Protein AF-A0A2W0BJ45-F1 (afdb_monomer_lite)

Radius of gyration: 16.98 Å; chains: 1; bounding box: 40×29×44 Å

pLDDT: mean 71.29, std 16.86, range [38.91, 96.19]

Foldseek 3Di:
DFWKWFQWLLRDIDIDDDPDPVRRVVVVVVVVDPTDTPDMDTADDFDWDWDQDPVRDTQIDRPDPSNCVRCCVVQVLLVVLVVVLQVVPDDDPPDDNVDRDDDDPPDPVVCPVSVVSNSVSSVVSSVVSSVVSVD

Secondary structure (DSSP, 8-state):
-EEEEEEETTS-EEEEEESSHHHHHHHHHHTT-SSPEEEEEEES----EEEE-TTS-EEEE---HHHHHHHTTT-HHHHHHHHHHHHHT---TTS-TTS-----TT-HHHHHHHHHHHHHHHHHHHHHHHHHH--

Structure (mmCIF, N/CA/C/O backbone):
data_AF-A0A2W0BJ45-F1
#
_entry.id   AF-A0A2W0BJ45-F1
#
loop_
_atom_site.group_PDB
_atom_site.id
_atom_site.type_symbol
_atom_site.label_atom_id
_atom_site.label_alt_id
_atom_site.label_comp_id
_atom_site.label_asym_id
_atom_site.label_entity_id
_atom_site.label_seq_id
_atom_site.pdbx_PDB_ins_code
_atom_site.Cartn_x
_atom_site.Cartn_y
_atom_site.Cartn_z
_atom_site.occupancy
_atom_site.B_iso_or_equiv
_atom_site.auth_seq_id
_atom_site.auth_comp_id
_atom_site.auth_asym_id
_atom_site.auth_atom_id
_atom_site.pdbx_PDB_model_num
ATOM 1 N N . MET A 1 1 ? -10.811 14.118 6.613 1.00 88.38 1 MET A N 1
ATOM 2 C CA . MET A 1 1 ? -10.508 12.694 6.367 1.00 88.38 1 MET A CA 1
ATOM 3 C C . MET A 1 1 ? -9.135 12.585 5.729 1.00 88.38 1 MET A C 1
ATOM 5 O O . MET A 1 1 ? -8.714 13.543 5.085 1.00 88.38 1 MET A O 1
ATOM 9 N N . ARG A 1 2 ? -8.417 11.492 5.979 1.00 94.12 2 ARG A N 1
ATOM 10 C CA . ARG A 1 2 ? -7.024 11.246 5.583 1.00 94.12 2 ARG A CA 1
ATOM 11 C C . ARG A 1 2 ? -6.819 9.750 5.343 1.00 94.12 2 ARG A C 1
ATOM 13 O O . ARG A 1 2 ? -7.633 8.943 5.784 1.00 94.12 2 ARG A O 1
ATOM 20 N N . LEU A 1 3 ? -5.739 9.407 4.654 1.00 95.00 3 LEU A N 1
ATOM 21 C CA . LEU A 1 3 ? -5.298 8.027 4.494 1.00 95.00 3 LEU A CA 1
ATOM 22 C C . LEU A 1 3 ? -4.342 7.660 5.630 1.00 95.00 3 LEU A C 1
ATOM 24 O O . LEU A 1 3 ? -3.484 8.463 6.000 1.00 95.00 3 LEU A O 1
ATOM 28 N N . PHE A 1 4 ? -4.487 6.450 6.150 1.00 95.06 4 PHE A N 1
ATOM 29 C CA . PHE A 1 4 ? -3.640 5.858 7.175 1.00 95.06 4 PHE A CA 1
ATOM 30 C C . PHE A 1 4 ? -3.033 4.576 6.630 1.00 95.06 4 PHE A C 1
ATOM 32 O O . PHE A 1 4 ? -3.760 3.720 6.132 1.00 95.06 4 PHE A O 1
ATOM 39 N N . LEU A 1 5 ? -1.715 4.456 6.730 1.00 93.31 5 LEU A N 1
ATOM 40 C CA . LEU A 1 5 ? -0.991 3.231 6.444 1.00 93.31 5 LEU A CA 1
ATOM 41 C C . LEU A 1 5 ? -0.783 2.472 7.753 1.00 93.31 5 LEU A C 1
ATOM 43 O O . LEU A 1 5 ? -0.154 2.987 8.679 1.00 93.31 5 LEU A O 1
ATOM 47 N N . PHE A 1 6 ? -1.291 1.249 7.801 1.00 93.06 6 PHE A N 1
ATOM 48 C CA . PHE A 1 6 ? -1.004 0.272 8.836 1.00 93.06 6 PHE A CA 1
ATOM 49 C C . PHE A 1 6 ? 0.042 -0.700 8.316 1.00 93.06 6 PHE A C 1
ATOM 51 O O . PHE A 1 6 ? -0.174 -1.382 7.312 1.00 93.06 6 PHE A O 1
ATOM 58 N N . ARG A 1 7 ? 1.166 -0.782 9.021 1.00 90.19 7 ARG A N 1
ATOM 59 C CA . ARG A 1 7 ? 2.119 -1.876 8.866 1.00 90.19 7 ARG A CA 1
ATOM 60 C C . ARG A 1 7 ? 1.713 -2.966 9.839 1.00 90.19 7 ARG A C 1
ATOM 62 O O . ARG A 1 7 ? 1.716 -2.737 11.046 1.00 90.19 7 ARG A O 1
ATOM 69 N N . MET A 1 8 ? 1.351 -4.128 9.328 1.00 89.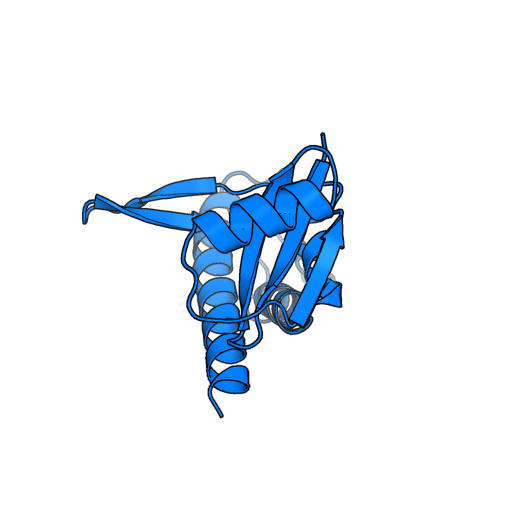50 8 MET A N 1
ATOM 70 C CA . MET A 1 8 ? 0.937 -5.282 10.118 1.00 89.50 8 MET A CA 1
ATOM 71 C C . MET A 1 8 ? 2.170 -6.091 10.544 1.00 89.50 8 MET A C 1
ATOM 73 O O . MET A 1 8 ? 3.226 -6.011 9.914 1.00 89.50 8 MET A O 1
ATOM 77 N N . LYS A 1 9 ? 2.076 -6.853 11.640 1.00 85.88 9 LYS A N 1
ATOM 78 C CA . LYS A 1 9 ? 3.218 -7.651 12.137 1.00 85.88 9 LYS A CA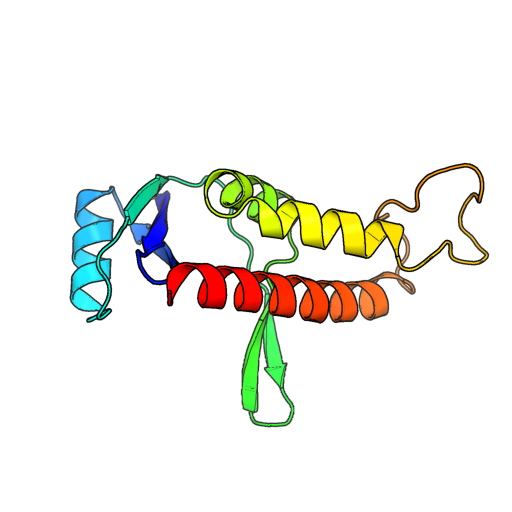 1
ATOM 79 C C . LYS A 1 9 ? 3.604 -8.820 11.232 1.00 85.88 9 LYS A C 1
ATOM 81 O O . LYS A 1 9 ? 4.725 -9.294 11.321 1.00 85.88 9 LYS A O 1
ATOM 86 N N . ASP A 1 10 ? 2.689 -9.251 10.378 1.00 81.38 10 ASP A N 1
ATOM 87 C CA . ASP A 1 10 ? 2.865 -10.320 9.390 1.00 81.38 10 ASP A CA 1
ATOM 88 C C . ASP A 1 10 ? 3.422 -9.792 8.053 1.00 81.38 10 ASP A C 1
ATOM 90 O O . ASP A 1 10 ? 3.434 -10.501 7.050 1.00 81.38 10 ASP A O 1
ATOM 94 N N . GLY A 1 11 ? 3.849 -8.525 8.007 1.00 75.94 11 GLY A N 1
ATOM 95 C CA . GLY A 1 11 ? 4.382 -7.900 6.800 1.00 75.94 11 GLY A CA 1
ATOM 96 C C . GLY A 1 11 ? 3.329 -7.375 5.833 1.00 75.94 11 GLY A C 1
ATOM 97 O O . GLY A 1 11 ? 3.681 -6.788 4.809 1.00 75.94 11 GLY A O 1
ATOM 98 N N . HIS A 1 12 ? 2.040 -7.550 6.130 1.00 80.94 12 HIS A N 1
ATOM 99 C CA . HIS A 1 12 ? 0.989 -6.952 5.323 1.00 80.94 12 HIS A CA 1
ATOM 100 C C . HIS A 1 12 ? 0.883 -5.445 5.567 1.00 80.94 12 HIS A C 1
ATOM 102 O O . HIS A 1 12 ? 1.174 -4.919 6.640 1.00 80.94 12 HIS A O 1
ATOM 108 N N . CYS A 1 13 ? 0.405 -4.739 4.549 1.00 84.75 13 CYS A N 1
ATOM 109 C CA . CYS A 1 13 ? 0.038 -3.336 4.640 1.00 84.75 13 CYS A CA 1
ATOM 110 C C . CYS A 1 13 ? -1.476 -3.214 4.478 1.00 84.75 13 CYS A C 1
ATOM 112 O O . CYS A 1 13 ? -2.048 -3.815 3.566 1.00 84.75 13 CYS A O 1
ATOM 114 N N . VAL A 1 14 ? -2.099 -2.358 5.285 1.00 88.81 14 VAL A N 1
ATOM 115 C CA . VAL A 1 14 ? -3.486 -1.932 5.075 1.00 88.81 14 VAL A CA 1
ATOM 116 C C . VAL A 1 14 ? -3.525 -0.413 4.962 1.00 88.81 14 VAL A C 1
ATOM 118 O O . VAL A 1 14 ? -3.002 0.291 5.821 1.00 88.81 14 VAL A O 1
ATOM 121 N N . VAL A 1 15 ? -4.149 0.101 3.903 1.00 91.06 15 VAL A N 1
ATOM 122 C CA . VAL A 1 15 ? -4.390 1.540 3.736 1.00 91.06 15 VAL A CA 1
ATOM 123 C C . VAL A 1 15 ? -5.861 1.823 4.008 1.00 91.06 15 VAL A C 1
ATOM 125 O O . VAL A 1 15 ? -6.727 1.275 3.331 1.00 91.06 15 VAL A O 1
ATOM 128 N N . ILE A 1 16 ? -6.151 2.687 4.980 1.00 94.19 16 ILE A N 1
ATOM 129 C CA . ILE A 1 16 ? -7.517 3.013 5.411 1.00 94.19 16 ILE A CA 1
ATOM 130 C C . ILE A 1 16 ? -7.778 4.507 5.254 1.00 94.19 16 ILE A C 1
ATOM 132 O O . ILE A 1 16 ? -6.998 5.341 5.711 1.00 94.19 16 ILE A O 1
ATOM 136 N N . TYR A 1 17 ? -8.909 4.860 4.645 1.00 94.50 17 TYR A N 1
ATOM 137 C CA . TYR A 1 17 ? -9.397 6.235 4.603 1.00 94.50 17 TYR A CA 1
ATOM 138 C C . TYR A 1 17 ? -10.330 6.505 5.785 1.00 94.50 17 TYR A C 1
ATOM 140 O O . TYR A 1 17 ? -11.409 5.927 5.874 1.00 94.50 17 TYR A O 1
ATOM 148 N N . ALA A 1 18 ? -9.928 7.392 6.695 1.00 95.88 18 ALA A N 1
ATOM 149 C CA . ALA A 1 18 ? -10.660 7.652 7.933 1.00 95.88 18 ALA A CA 1
ATOM 150 C C . ALA A 1 18 ? -10.586 9.125 8.362 1.00 95.88 18 ALA A C 1
ATOM 152 O O . ALA A 1 18 ? -9.859 9.944 7.792 1.00 95.88 18 ALA A O 1
ATOM 153 N N . LYS A 1 19 ? -11.374 9.503 9.372 1.00 96.19 19 LYS A N 1
ATOM 154 C CA . LYS A 1 19 ? -11.340 10.859 9.941 1.00 96.19 19 LYS A CA 1
ATOM 155 C C . LYS A 1 19 ? -10.031 11.121 10.693 1.00 96.19 19 LYS A C 1
ATOM 157 O O . LYS A 1 19 ? -9.410 12.162 10.475 1.00 96.19 19 LYS A O 1
ATOM 162 N N . ASP A 1 20 ? -9.647 10.166 11.527 1.00 96.00 20 ASP A N 1
ATOM 163 C CA . ASP A 1 20 ? -8.509 10.166 12.441 1.00 96.00 20 ASP A CA 1
ATOM 164 C C . ASP A 1 20 ? -8.009 8.723 12.649 1.00 96.00 20 ASP A C 1
ATOM 166 O O . ASP A 1 20 ? -8.607 7.771 12.140 1.00 96.00 20 ASP A O 1
ATOM 170 N N . GLU A 1 21 ? -6.896 8.577 13.367 1.00 94.81 21 GLU A N 1
ATOM 171 C CA . GLU A 1 21 ? -6.258 7.282 13.626 1.00 94.81 21 GLU A CA 1
ATOM 172 C C . GLU A 1 21 ? -7.175 6.337 14.409 1.00 94.81 21 GLU A C 1
ATOM 174 O O . GLU A 1 21 ? -7.301 5.173 14.044 1.00 94.81 21 GLU A O 1
ATOM 179 N N . THR A 1 22 ? -7.891 6.844 15.417 1.00 95.31 22 THR A N 1
ATOM 180 C CA . THR A 1 22 ? -8.849 6.057 16.205 1.00 95.31 22 THR A CA 1
ATOM 181 C C . THR A 1 22 ? -9.927 5.445 15.317 1.00 95.31 22 THR A C 1
ATOM 183 O O . THR A 1 22 ? -10.196 4.249 15.400 1.00 95.31 22 THR A O 1
ATOM 186 N N . SER A 1 23 ? -10.507 6.240 14.415 1.00 95.94 23 SER A N 1
ATOM 187 C CA . SER A 1 23 ? -11.496 5.758 13.448 1.00 95.94 23 SER A CA 1
ATOM 188 C C . SER A 1 23 ? -10.893 4.729 12.487 1.00 95.94 23 SER A C 1
ATOM 190 O O . SER A 1 23 ? -11.550 3.757 12.133 1.00 95.94 23 SER A O 1
ATOM 192 N N . ALA A 1 24 ? -9.638 4.920 12.071 1.00 95.06 24 ALA A N 1
ATOM 193 C CA . ALA A 1 24 ? -8.940 3.983 11.197 1.00 95.06 24 ALA A CA 1
ATOM 194 C C . ALA A 1 24 ? -8.688 2.631 11.887 1.00 95.06 24 ALA A C 1
ATOM 196 O O . ALA A 1 24 ? -8.854 1.587 11.264 1.00 95.06 24 ALA A O 1
ATOM 197 N N . VAL A 1 25 ? -8.345 2.645 13.179 1.00 93.25 25 VAL A N 1
ATOM 198 C CA . VAL A 1 25 ? -8.178 1.438 14.005 1.00 93.25 25 VAL A CA 1
ATOM 199 C C . VAL A 1 25 ? -9.501 0.692 14.168 1.00 93.25 25 VAL A C 1
ATOM 201 O O . VAL A 1 25 ? -9.515 -0.532 14.082 1.00 93.25 25 VAL A O 1
ATOM 204 N N . VAL A 1 26 ? -10.617 1.403 14.366 1.00 94.25 26 VAL A N 1
ATOM 205 C CA . VAL A 1 26 ? -11.950 0.776 14.419 1.00 94.25 26 VAL A CA 1
ATOM 206 C C . VAL A 1 26 ? -12.245 0.036 13.113 1.00 94.25 26 VAL A C 1
ATOM 208 O O . VAL A 1 26 ? -12.546 -1.152 13.160 1.00 94.25 26 VAL A O 1
ATOM 211 N N . ILE A 1 27 ? -12.046 0.691 11.963 1.00 94.31 27 ILE A N 1
ATOM 212 C CA . ILE A 1 27 ? -12.237 0.068 10.641 1.00 94.31 27 ILE A CA 1
ATOM 213 C C . ILE A 1 27 ? -11.315 -1.149 10.467 1.00 94.31 27 ILE A C 1
ATOM 215 O O . ILE A 1 27 ? -11.756 -2.189 9.987 1.00 94.31 27 ILE A O 1
ATOM 219 N N . LEU A 1 28 ? -10.044 -1.053 10.879 1.00 92.69 28 LEU A N 1
ATOM 220 C CA . LEU A 1 28 ? -9.104 -2.175 10.805 1.00 92.69 28 LEU A CA 1
ATOM 221 C C . LEU A 1 28 ? -9.605 -3.384 11.610 1.00 92.69 28 LEU A C 1
ATOM 223 O O . LEU A 1 28 ? -9.556 -4.509 11.123 1.00 92.69 28 LEU A O 1
ATOM 227 N N . ASN A 1 29 ? -10.108 -3.158 12.824 1.00 89.88 29 ASN A N 1
ATOM 228 C CA . ASN A 1 29 ? -10.636 -4.226 13.672 1.00 89.88 29 ASN A CA 1
ATOM 229 C C . ASN A 1 29 ? -11.911 -4.850 13.080 1.00 89.88 29 ASN A C 1
ATOM 231 O O . ASN A 1 29 ? -12.089 -6.064 13.154 1.00 89.88 29 ASN A O 1
ATOM 235 N N . GLU A 1 30 ? -12.773 -4.044 12.456 1.00 92.00 30 GLU A N 1
ATOM 236 C CA . GLU A 1 30 ? -13.981 -4.512 11.762 1.00 92.00 30 GLU A CA 1
ATOM 237 C C . GLU A 1 30 ? -13.664 -5.393 10.543 1.00 92.00 30 GLU A C 1
ATOM 239 O O . GLU A 1 30 ? -14.442 -6.288 10.220 1.00 92.00 30 GLU A O 1
ATOM 244 N N . MET A 1 31 ? -12.508 -5.200 9.892 1.00 86.62 31 MET A N 1
ATOM 245 C CA . MET A 1 31 ? -12.058 -6.056 8.784 1.00 86.62 31 MET A CA 1
ATOM 246 C C . MET A 1 31 ? -11.710 -7.488 9.218 1.00 86.62 31 MET A C 1
ATOM 248 O O . MET A 1 31 ? -11.542 -8.351 8.357 1.00 86.62 31 MET A O 1
ATOM 252 N N . GLY A 1 32 ? -11.570 -7.758 10.522 1.00 80.44 32 GLY A N 1
ATOM 253 C CA . GLY A 1 32 ? -11.249 -9.094 11.028 1.00 80.44 32 GLY A CA 1
ATOM 254 C C . GLY A 1 32 ? -9.867 -9.602 10.604 1.00 80.44 32 GLY A C 1
ATOM 255 O O . GLY A 1 32 ? -9.663 -10.812 10.496 1.00 80.44 32 GLY A O 1
ATOM 256 N N . VAL A 1 33 ? -8.917 -8.697 10.337 1.00 80.56 33 VAL A N 1
ATOM 257 C CA . VAL A 1 33 ? -7.525 -9.078 10.062 1.00 80.56 33 VAL A CA 1
ATOM 258 C C . VAL A 1 33 ? -6.945 -9.843 11.252 1.00 80.56 33 VAL A C 1
ATOM 260 O O . VAL A 1 33 ? -7.081 -9.433 12.402 1.00 80.56 33 VAL A O 1
ATOM 263 N N . GLN A 1 34 ? -6.298 -10.975 10.975 1.00 76.62 34 GLN A N 1
ATOM 264 C CA . GLN A 1 34 ? -5.780 -11.867 12.021 1.00 76.62 34 GLN A CA 1
ATOM 265 C C . GLN A 1 34 ? -4.524 -11.317 12.711 1.00 76.62 34 GLN A C 1
ATOM 267 O O . GLN A 1 34 ? -4.219 -11.690 13.843 1.00 76.62 34 GLN A O 1
ATOM 272 N N . SER A 1 35 ? -3.794 -10.430 12.035 1.00 81.25 35 SER A N 1
ATOM 273 C CA . SER A 1 35 ? -2.563 -9.830 12.538 1.00 81.25 35 SER A CA 1
ATOM 274 C C . SER A 1 35 ? -2.824 -8.484 13.206 1.00 81.25 35 SER A C 1
ATOM 276 O O . SER A 1 35 ? -3.686 -7.715 12.786 1.00 81.25 35 SER A O 1
ATOM 278 N N . SER A 1 36 ? -2.054 -8.174 14.251 1.00 87.00 36 SER A N 1
ATOM 279 C CA . SER A 1 36 ? -2.092 -6.861 14.903 1.00 87.00 36 SER A CA 1
ATOM 280 C C . SER A 1 36 ? -1.232 -5.842 14.143 1.00 87.00 36 SER A C 1
ATOM 282 O O . SER A 1 36 ? -0.167 -6.221 13.639 1.00 87.00 36 SER A O 1
ATOM 284 N N . PRO A 1 37 ? -1.592 -4.548 14.142 1.00 89.81 37 PRO A N 1
ATOM 285 C CA . PRO A 1 37 ? -0.730 -3.514 13.590 1.00 89.81 37 PRO A CA 1
ATOM 286 C C . PRO A 1 37 ? 0.572 -3.387 14.400 1.00 89.81 37 PRO A C 1
ATOM 288 O O . PRO A 1 37 ? 0.572 -3.384 15.631 1.00 89.81 37 PRO A O 1
ATOM 291 N N . ALA A 1 38 ? 1.697 -3.295 13.697 1.00 88.75 38 ALA A N 1
ATOM 292 C CA . ALA A 1 38 ? 3.017 -2.979 14.235 1.00 88.75 38 ALA A CA 1
ATOM 293 C C . ALA A 1 38 ? 3.259 -1.462 14.301 1.00 88.75 38 ALA A C 1
ATOM 295 O O . ALA A 1 38 ? 3.932 -0.984 15.211 1.00 88.75 38 ALA A O 1
ATOM 296 N N . SER A 1 39 ? 2.733 -0.710 13.334 1.00 90.50 39 SER A N 1
ATOM 297 C CA . SER A 1 39 ? 2.736 0.757 13.316 1.00 90.50 39 SER A CA 1
ATOM 298 C C . SER A 1 39 ? 1.559 1.287 12.497 1.00 90.50 39 SER A C 1
ATOM 300 O O . SER A 1 39 ? 1.053 0.610 11.600 1.00 90.50 39 SER A O 1
ATOM 302 N N . VAL A 1 40 ? 1.136 2.512 12.807 1.00 93.00 40 VAL A N 1
ATOM 303 C CA . VAL A 1 40 ? 0.153 3.275 12.035 1.00 93.00 40 VAL A CA 1
ATOM 304 C C . VAL A 1 40 ? 0.671 4.692 11.835 1.00 93.00 40 VAL A C 1
ATOM 306 O O . VAL A 1 40 ? 1.263 5.278 12.741 1.00 93.00 40 VAL A O 1
ATOM 309 N N . ARG A 1 41 ? 0.472 5.248 10.640 1.00 94.38 41 ARG A N 1
ATOM 310 C CA . ARG A 1 41 ? 0.763 6.659 10.370 1.00 94.38 41 ARG A CA 1
ATOM 311 C C . ARG A 1 41 ? -0.086 7.213 9.230 1.00 94.38 41 ARG A C 1
ATOM 313 O O . ARG A 1 41 ? -0.505 6.456 8.352 1.00 94.38 41 ARG A O 1
ATOM 320 N N . PRO A 1 42 ? -0.327 8.531 9.193 1.00 94.62 42 PRO A N 1
ATOM 321 C CA . PRO A 1 42 ? -0.978 9.151 8.052 1.00 94.62 42 PRO A CA 1
ATOM 322 C C . PRO A 1 42 ? -0.052 9.180 6.827 1.00 94.62 42 PRO A C 1
ATOM 324 O O . PRO A 1 42 ? 1.155 9.391 6.959 1.00 94.62 42 PRO A O 1
ATOM 327 N N . ILE A 1 43 ? -0.643 9.053 5.640 1.00 92.81 43 ILE A N 1
ATOM 328 C CA . ILE A 1 43 ? 0.016 9.270 4.344 1.00 92.81 43 ILE A CA 1
ATOM 329 C C . ILE A 1 43 ? -0.725 10.357 3.563 1.00 92.81 43 ILE A C 1
ATOM 331 O O . ILE A 1 43 ? -1.934 10.556 3.734 1.00 92.81 43 ILE A O 1
ATOM 335 N N . LYS A 1 44 ? -0.009 11.097 2.718 1.00 90.88 44 LYS A N 1
ATOM 336 C CA . LYS A 1 44 ? -0.576 12.197 1.923 1.00 90.88 44 LYS A CA 1
ATOM 337 C C . LYS A 1 44 ? -1.016 11.736 0.543 1.00 90.88 44 LYS A C 1
ATOM 339 O O . LYS A 1 44 ? -1.940 12.322 -0.018 1.00 90.88 44 LYS A O 1
ATOM 344 N N . ARG A 1 45 ? -0.360 10.713 -0.006 1.00 84.94 45 ARG A N 1
ATOM 345 C CA . ARG A 1 45 ? -0.592 10.235 -1.367 1.00 84.94 45 ARG A CA 1
ATOM 346 C C . ARG A 1 45 ? -0.676 8.716 -1.410 1.00 84.94 45 ARG A C 1
ATOM 348 O O . ARG A 1 45 ? 0.129 8.014 -0.816 1.00 84.94 45 ARG A O 1
ATOM 355 N N . PHE A 1 46 ? -1.663 8.224 -2.143 1.00 86.19 46 PHE A N 1
ATOM 356 C CA . PHE A 1 46 ? -1.797 6.814 -2.463 1.00 86.19 46 PHE A CA 1
ATOM 357 C C . PHE A 1 46 ? -2.455 6.690 -3.829 1.00 86.19 46 PHE A C 1
ATOM 359 O O . PHE A 1 46 ? -3.521 7.259 -4.066 1.00 86.19 46 PHE A O 1
ATOM 366 N N . VAL A 1 47 ? -1.809 5.960 -4.726 1.00 79.94 47 VAL A N 1
ATOM 367 C CA . VAL A 1 47 ? -2.300 5.658 -6.062 1.00 79.94 47 VAL A CA 1
ATOM 368 C C . VAL A 1 47 ? -2.122 4.164 -6.275 1.00 79.94 47 VAL A C 1
ATOM 370 O O . VAL A 1 47 ? -1.003 3.655 -6.332 1.00 79.94 47 VAL A O 1
ATOM 373 N N . ALA A 1 48 ? -3.247 3.476 -6.417 1.00 74.19 48 ALA A N 1
ATOM 374 C CA . ALA A 1 48 ? -3.294 2.085 -6.822 1.00 74.19 48 ALA A CA 1
ATOM 375 C C . ALA A 1 48 ? -3.987 1.993 -8.178 1.00 74.19 48 ALA A C 1
ATOM 377 O O . ALA A 1 48 ? -5.039 2.599 -8.398 1.00 74.19 48 ALA A O 1
ATOM 378 N N . LYS A 1 49 ? -3.389 1.231 -9.090 1.00 68.31 49 LYS A N 1
ATOM 379 C CA . LYS A 1 49 ? -4.023 0.835 -10.340 1.00 68.31 49 LYS A CA 1
ATOM 380 C C . LYS A 1 49 ? -4.524 -0.591 -10.181 1.00 68.31 49 LYS A C 1
ATOM 382 O O . LYS A 1 49 ? -3.756 -1.474 -9.813 1.00 68.31 49 LYS A O 1
ATOM 387 N N . PHE A 1 50 ? -5.794 -0.799 -10.496 1.00 68.38 50 PHE A N 1
ATOM 388 C CA . PHE A 1 50 ? -6.400 -2.121 -10.531 1.00 68.38 50 PHE A CA 1
ATOM 389 C C . PHE A 1 50 ? -6.583 -2.541 -11.986 1.00 68.38 50 PHE A C 1
ATOM 391 O O . PHE A 1 50 ? -7.062 -1.755 -12.808 1.00 68.38 50 PHE A O 1
ATOM 398 N N . ALA A 1 51 ? -6.179 -3.763 -12.307 1.00 66.62 51 ALA A N 1
ATOM 399 C CA . ALA A 1 51 ? -6.409 -4.390 -13.597 1.00 66.62 51 ALA A CA 1
ATOM 400 C C . ALA A 1 51 ? -6.998 -5.782 -13.370 1.00 66.62 51 ALA A C 1
ATOM 402 O O . ALA A 1 51 ? -6.529 -6.519 -12.507 1.00 66.62 51 ALA A O 1
ATOM 403 N N . LEU A 1 52 ? -8.025 -6.129 -14.140 1.00 61.03 52 LEU A N 1
ATOM 404 C CA . LEU A 1 52 ? -8.537 -7.494 -14.167 1.00 61.03 52 LEU A CA 1
ATOM 405 C C . LEU A 1 52 ? -7.598 -8.346 -15.020 1.00 61.03 52 LEU A C 1
ATOM 407 O O . LEU A 1 52 ? -7.234 -7.938 -16.125 1.00 61.03 52 LEU A O 1
ATOM 411 N N . THR A 1 53 ? -7.191 -9.496 -14.499 1.00 68.81 53 THR A N 1
ATOM 412 C CA . THR A 1 53 ? -6.490 -10.517 -15.276 1.00 68.81 53 THR A CA 1
ATOM 413 C C . THR A 1 53 ? -7.489 -11.295 -16.130 1.00 68.81 53 THR A C 1
ATOM 415 O O . THR A 1 53 ? -8.693 -11.285 -15.866 1.00 68.81 53 THR A O 1
ATOM 418 N N . ASP A 1 54 ? -6.992 -12.028 -17.127 1.00 65.44 54 ASP A N 1
ATOM 419 C CA . ASP A 1 54 ? -7.824 -12.914 -17.954 1.00 65.44 54 ASP A CA 1
ATOM 420 C C . ASP A 1 54 ? -8.467 -14.056 -17.140 1.00 65.44 54 ASP A C 1
ATOM 422 O O . ASP A 1 54 ? -9.466 -14.636 -17.559 1.00 65.44 54 ASP A O 1
ATOM 426 N N . ALA A 1 55 ? -7.925 -14.351 -15.951 1.00 72.81 55 ALA A N 1
ATOM 427 C CA . ALA A 1 55 ? -8.496 -15.291 -14.986 1.00 72.81 55 ALA A CA 1
ATOM 428 C C . ALA A 1 55 ? -9.605 -14.670 -14.110 1.00 72.81 55 ALA A C 1
ATOM 430 O O . ALA A 1 55 ? -10.243 -15.378 -13.336 1.00 72.81 55 ALA A O 1
ATOM 431 N N . GLY A 1 56 ? -9.854 -13.361 -14.233 1.00 67.00 56 GLY A N 1
ATOM 432 C CA . GLY A 1 56 ? -10.819 -12.620 -13.419 1.00 67.00 56 GLY A CA 1
ATOM 433 C C . GLY A 1 56 ? -10.267 -12.112 -12.084 1.00 67.00 56 GLY A C 1
ATOM 434 O O . GLY A 1 56 ? -11.019 -11.519 -11.310 1.00 67.00 56 GLY A O 1
ATOM 435 N N . ASP A 1 57 ? -8.971 -12.292 -11.819 1.00 63.03 57 ASP A N 1
ATOM 436 C CA . ASP A 1 57 ? -8.330 -11.803 -10.599 1.00 63.03 57 ASP A CA 1
ATOM 437 C C . ASP A 1 57 ? -8.032 -10.303 -10.684 1.00 63.03 57 ASP A C 1
ATOM 439 O O . ASP A 1 57 ? -7.748 -9.754 -11.751 1.00 63.03 57 ASP A O 1
ATOM 443 N N . LEU A 1 58 ? -8.047 -9.620 -9.539 1.00 50.94 58 LEU A N 1
ATOM 444 C CA . LEU A 1 58 ? -7.709 -8.202 -9.456 1.00 50.94 58 LEU A CA 1
ATOM 445 C C . LEU A 1 58 ? -6.201 -8.035 -9.206 1.00 50.94 58 LEU A C 1
ATOM 447 O O . LEU A 1 58 ? -5.730 -8.105 -8.068 1.00 50.94 58 LEU A O 1
ATOM 451 N N . ARG A 1 59 ? -5.425 -7.773 -10.261 1.00 57.69 59 ARG A N 1
ATOM 452 C CA . ARG A 1 59 ? -4.019 -7.376 -10.126 1.00 57.69 59 ARG A CA 1
ATOM 453 C C . ARG A 1 59 ? -3.963 -5.924 -9.658 1.00 57.69 59 ARG A C 1
ATOM 455 O O . ARG A 1 59 ? -4.518 -5.031 -10.300 1.00 57.69 59 ARG A O 1
ATOM 462 N N . THR A 1 60 ? -3.301 -5.693 -8.527 1.00 57.16 60 THR A N 1
ATOM 463 C CA . THR A 1 60 ? -3.133 -4.353 -7.953 1.00 57.16 60 THR A CA 1
ATOM 464 C C . THR A 1 60 ? -1.684 -3.927 -8.089 1.00 57.16 60 THR A C 1
ATOM 466 O O . THR A 1 60 ? -0.804 -4.633 -7.599 1.00 57.16 60 THR A O 1
ATOM 469 N N . THR A 1 61 ? -1.434 -2.761 -8.684 1.00 60.19 61 THR A N 1
ATOM 470 C CA . THR A 1 61 ? -0.075 -2.226 -8.787 1.00 60.19 61 THR A CA 1
ATOM 471 C C . THR A 1 61 ? 0.051 -0.835 -8.190 1.00 60.19 61 THR A C 1
ATOM 473 O O . THR A 1 61 ? -0.682 0.093 -8.544 1.00 60.19 61 THR A O 1
ATOM 476 N N . LEU A 1 62 ? 1.043 -0.694 -7.311 1.00 59.41 62 LEU A N 1
ATOM 477 C CA . LEU A 1 62 ? 1.489 0.550 -6.690 1.00 59.41 62 LEU A CA 1
ATOM 478 C C . LEU A 1 62 ? 2.623 1.160 -7.536 1.00 59.41 62 LEU A C 1
ATOM 480 O O . LEU A 1 62 ? 3.796 1.004 -7.221 1.00 59.41 62 LEU A O 1
ATOM 484 N N . MET A 1 63 ? 2.288 1.793 -8.663 1.00 60.06 63 MET A N 1
ATOM 485 C CA . MET A 1 63 ? 3.298 2.297 -9.621 1.00 60.06 63 MET A CA 1
ATOM 486 C C . MET A 1 63 ? 3.653 3.771 -9.454 1.00 60.06 63 MET A C 1
ATOM 488 O O . MET A 1 63 ? 4.547 4.277 -10.129 1.00 60.06 63 MET A O 1
ATOM 492 N N . ASP A 1 64 ? 2.909 4.508 -8.637 1.00 70.81 64 ASP A N 1
ATOM 493 C CA . ASP A 1 64 ? 3.122 5.942 -8.538 1.00 70.81 64 ASP A CA 1
ATOM 494 C C . ASP A 1 64 ? 4.326 6.245 -7.632 1.00 70.81 64 ASP A C 1
ATOM 496 O O . ASP A 1 64 ? 4.333 5.806 -6.476 1.00 70.81 64 ASP A O 1
ATOM 500 N N . PRO A 1 65 ? 5.315 7.033 -8.096 1.00 70.88 65 PRO A N 1
ATOM 501 C CA . PRO A 1 65 ? 6.502 7.361 -7.311 1.00 70.88 65 PRO A CA 1
ATOM 502 C C . PRO A 1 65 ? 6.175 7.924 -5.929 1.00 70.88 65 PRO A C 1
ATOM 504 O O . PRO A 1 65 ? 6.811 7.540 -4.954 1.00 70.88 65 PRO A O 1
ATOM 507 N N . GLY A 1 66 ? 5.137 8.762 -5.837 1.00 78.56 66 GLY A N 1
ATOM 508 C CA . GLY A 1 66 ? 4.709 9.347 -4.572 1.00 78.56 66 GLY A CA 1
ATOM 509 C C . GLY A 1 66 ? 4.083 8.333 -3.615 1.00 78.56 66 GLY A C 1
ATOM 510 O O . GLY A 1 66 ? 4.163 8.512 -2.409 1.00 78.56 66 GLY A O 1
ATOM 511 N N . THR A 1 67 ? 3.500 7.244 -4.118 1.00 80.38 67 THR A N 1
ATOM 512 C CA . THR A 1 67 ? 3.009 6.147 -3.266 1.00 80.38 67 THR A CA 1
ATOM 513 C C . THR A 1 67 ? 4.163 5.313 -2.719 1.00 80.38 67 THR A C 1
ATOM 515 O O . THR A 1 67 ? 4.143 4.922 -1.558 1.00 80.38 67 THR A O 1
ATOM 518 N N . LEU A 1 68 ? 5.200 5.076 -3.525 1.00 78.12 68 LEU A N 1
ATOM 519 C CA . LEU A 1 68 ? 6.387 4.343 -3.077 1.00 78.12 68 LEU A CA 1
ATOM 520 C C . LEU A 1 68 ? 7.207 5.144 -2.061 1.00 78.12 68 LEU A C 1
ATOM 522 O O . LEU A 1 68 ? 7.638 4.579 -1.062 1.00 78.12 68 LEU A O 1
ATOM 526 N N . GLU A 1 69 ? 7.355 6.454 -2.268 1.00 83.25 69 GLU A N 1
ATOM 527 C CA . GLU A 1 69 ? 7.967 7.358 -1.283 1.00 83.25 69 GLU A CA 1
ATOM 528 C C . GLU A 1 69 ? 7.220 7.333 0.046 1.00 83.25 69 GLU A C 1
ATOM 530 O O . GLU A 1 69 ? 7.840 7.288 1.107 1.00 83.25 69 GLU A O 1
ATOM 535 N N . GLU A 1 70 ? 5.886 7.314 -0.013 1.00 87.19 70 GLU A N 1
ATOM 536 C CA . GLU A 1 70 ? 5.081 7.170 1.186 1.00 87.19 70 GLU A CA 1
ATOM 537 C C . GLU A 1 70 ? 5.381 5.843 1.865 1.00 87.19 70 GLU A C 1
ATOM 539 O O . GLU A 1 70 ? 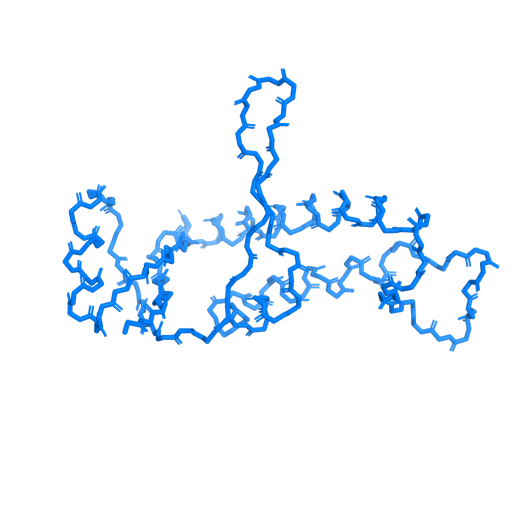5.528 5.866 3.067 1.00 87.19 70 GLU A O 1
ATOM 544 N N . PHE A 1 71 ? 5.547 4.718 1.166 1.00 84.69 71 PHE A N 1
ATOM 545 C CA . PHE A 1 71 ? 5.757 3.391 1.774 1.00 84.69 71 PHE A CA 1
ATOM 546 C C . PHE A 1 71 ? 7.196 3.112 2.236 1.00 84.69 71 PHE A C 1
ATOM 548 O O . PHE A 1 71 ? 7.399 2.255 3.098 1.00 84.69 71 PHE A O 1
ATOM 555 N N . ALA A 1 72 ? 8.186 3.829 1.703 1.00 83.00 72 ALA A N 1
ATOM 556 C CA . ALA A 1 72 ? 9.609 3.584 1.938 1.00 83.00 72 ALA A CA 1
ATOM 557 C C . ALA A 1 72 ? 10.037 3.487 3.421 1.00 83.00 72 ALA A C 1
ATOM 559 O O . ALA A 1 72 ? 10.870 2.630 3.720 1.00 83.00 72 ALA A O 1
ATOM 560 N N . PRO A 1 73 ? 9.490 4.282 4.370 1.00 83.81 73 PRO A N 1
ATOM 561 C CA . PRO A 1 73 ? 9.857 4.166 5.784 1.00 83.81 73 PRO A CA 1
ATOM 562 C C . PRO A 1 73 ? 9.478 2.823 6.418 1.00 83.81 73 PRO A C 1
ATOM 564 O O . PRO A 1 73 ? 10.165 2.362 7.327 1.00 83.81 73 PRO A O 1
ATOM 567 N N . ASP A 1 74 ? 8.387 2.207 5.957 1.00 81.25 74 ASP A N 1
ATOM 568 C CA . ASP A 1 74 ? 7.878 0.941 6.494 1.00 81.25 74 ASP A CA 1
ATOM 569 C C . ASP A 1 74 ? 8.374 -0.272 5.692 1.00 81.25 74 ASP A C 1
ATOM 571 O O . ASP A 1 74 ? 8.477 -1.365 6.247 1.00 81.25 74 ASP A O 1
ATOM 575 N N . TYR A 1 75 ? 8.705 -0.069 4.411 1.00 79.06 75 TYR A N 1
ATOM 576 C CA . TYR A 1 75 ? 9.091 -1.115 3.459 1.00 79.06 75 TYR A CA 1
ATOM 577 C C . TYR A 1 75 ? 10.278 -0.671 2.584 1.00 79.06 75 TYR A C 1
ATOM 579 O O . TYR A 1 75 ? 10.121 -0.415 1.384 1.00 79.06 75 TYR A O 1
ATOM 587 N N . PRO A 1 76 ? 11.492 -0.572 3.151 1.00 71.44 76 PRO A N 1
ATOM 588 C CA . PRO A 1 76 ? 12.661 -0.050 2.440 1.00 71.44 76 PRO A CA 1
ATOM 589 C C . PRO A 1 76 ? 13.061 -0.904 1.227 1.00 71.44 76 PRO A C 1
ATOM 591 O O . PRO A 1 76 ? 13.610 -0.375 0.256 1.00 71.44 76 PRO A O 1
ATOM 594 N N . LEU A 1 77 ? 12.745 -2.207 1.231 1.00 73.19 77 LEU A N 1
ATOM 595 C CA . LEU A 1 77 ? 13.026 -3.093 0.101 1.00 73.19 77 LEU A CA 1
ATOM 596 C C . LEU A 1 77 ? 12.214 -2.746 -1.151 1.00 73.19 77 LEU A C 1
ATOM 598 O O . LEU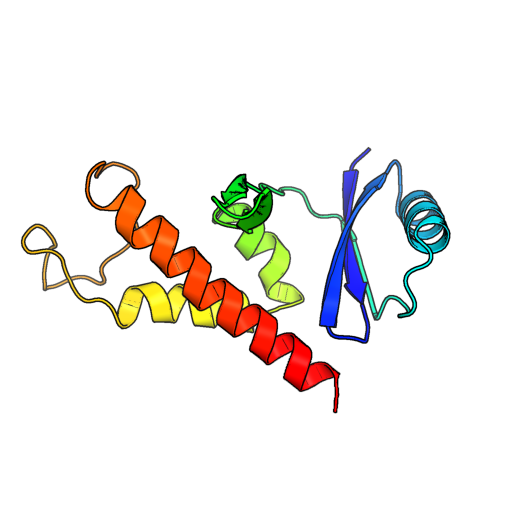 A 1 77 ? 12.691 -3.009 -2.248 1.00 73.19 77 LEU A O 1
ATOM 602 N N . LEU A 1 78 ? 11.056 -2.082 -1.036 1.00 71.44 78 LEU A N 1
ATOM 603 C CA . LEU A 1 78 ? 10.290 -1.635 -2.209 1.00 71.44 78 LEU A CA 1
ATOM 604 C C . LEU A 1 78 ? 11.057 -0.585 -3.021 1.00 71.44 78 LEU A C 1
ATOM 606 O O . LEU A 1 78 ? 11.020 -0.591 -4.251 1.00 71.44 78 LEU A O 1
ATOM 610 N N . GLN A 1 79 ? 11.793 0.296 -2.340 1.00 66.75 79 GLN A N 1
ATOM 611 C CA . GLN A 1 79 ? 12.632 1.304 -2.987 1.00 66.75 79 GLN A CA 1
ATOM 612 C C . GLN A 1 79 ? 13.866 0.661 -3.634 1.00 66.75 79 GLN A C 1
ATOM 614 O O . GLN A 1 79 ? 14.231 1.016 -4.758 1.00 66.75 79 GLN A O 1
ATOM 619 N N . ALA A 1 80 ? 14.500 -0.288 -2.937 1.00 66.25 80 ALA A N 1
ATOM 620 C CA . ALA A 1 80 ? 15.652 -1.028 -3.446 1.00 66.25 80 ALA A CA 1
ATOM 621 C C . ALA A 1 80 ? 15.278 -1.853 -4.683 1.00 66.25 80 ALA A C 1
ATOM 623 O O . ALA A 1 80 ? 15.934 -1.736 -5.713 1.00 66.25 80 ALA A O 1
ATOM 624 N N . ALA A 1 81 ? 14.166 -2.583 -4.613 1.00 65.69 81 ALA A N 1
ATOM 625 C CA . ALA A 1 81 ? 13.599 -3.339 -5.717 1.00 65.69 81 ALA A CA 1
ATOM 626 C C . ALA A 1 81 ? 13.301 -2.426 -6.909 1.00 65.69 81 ALA A C 1
ATOM 628 O O . ALA A 1 81 ? 13.801 -2.662 -8.003 1.00 65.69 81 ALA A O 1
ATOM 629 N N . ARG A 1 82 ? 12.608 -1.300 -6.698 1.00 66.12 82 ARG A N 1
ATOM 630 C CA . ARG A 1 82 ? 12.401 -0.305 -7.759 1.00 66.12 82 ARG A CA 1
ATOM 631 C C . ARG A 1 82 ? 13.726 0.138 -8.386 1.00 66.12 82 ARG A C 1
ATOM 633 O O . ARG A 1 82 ? 13.844 0.148 -9.601 1.00 66.12 82 ARG A O 1
ATOM 640 N N . THR A 1 83 ? 14.721 0.492 -7.577 1.00 62.12 83 THR A N 1
ATOM 641 C CA . THR A 1 83 ? 16.029 0.972 -8.062 1.00 62.12 83 THR A CA 1
ATOM 642 C C . THR A 1 83 ? 16.756 -0.103 -8.869 1.00 62.12 83 THR A C 1
ATOM 644 O O . THR A 1 83 ? 17.332 0.192 -9.913 1.00 62.12 83 THR A O 1
ATOM 647 N N . GLN A 1 84 ? 16.677 -1.353 -8.420 1.00 58.75 84 GLN A N 1
ATOM 648 C CA . GLN A 1 84 ? 17.239 -2.505 -9.106 1.00 58.75 84 GLN A CA 1
ATOM 649 C C . GLN A 1 84 ? 16.503 -2.815 -10.421 1.00 58.75 84 GLN A C 1
ATOM 651 O O . GLN A 1 84 ? 17.162 -3.096 -11.417 1.00 58.75 84 GLN A O 1
ATOM 656 N N . SER A 1 85 ? 15.176 -2.630 -10.478 1.00 55.91 85 SER A N 1
ATOM 657 C CA . SER A 1 85 ? 14.404 -2.643 -11.735 1.00 55.91 85 SER A CA 1
ATOM 658 C C . SER A 1 85 ? 14.985 -1.658 -12.760 1.00 55.91 85 SER A C 1
ATOM 660 O O . SER A 1 85 ? 15.133 -1.980 -13.933 1.00 55.91 85 SER A O 1
ATOM 662 N N . TYR A 1 86 ? 15.398 -0.460 -12.338 1.00 53.66 86 TYR A N 1
ATOM 663 C CA . TYR A 1 86 ? 16.002 0.511 -13.262 1.00 53.66 86 TYR A CA 1
ATOM 664 C C . TYR A 1 86 ? 17.438 0.151 -13.679 1.00 53.66 86 TYR A C 1
ATOM 666 O O . TYR A 1 86 ? 17.845 0.474 -14.794 1.00 53.66 86 TYR A O 1
ATOM 674 N N . ALA A 1 87 ? 18.213 -0.510 -12.814 1.00 50.94 87 ALA A N 1
ATOM 675 C CA . ALA A 1 87 ? 19.614 -0.846 -13.078 1.00 50.94 87 ALA A CA 1
ATOM 676 C C . ALA A 1 87 ? 19.796 -2.115 -13.934 1.00 50.94 87 ALA A C 1
ATOM 678 O O . ALA A 1 87 ? 20.656 -2.138 -14.816 1.00 50.94 87 ALA A O 1
ATOM 679 N N . ASP A 1 88 ? 18.980 -3.149 -13.710 1.00 44.22 88 ASP A N 1
ATOM 680 C CA . ASP A 1 88 ? 19.189 -4.489 -14.281 1.00 44.22 88 ASP A CA 1
ATOM 681 C C . ASP A 1 88 ? 18.697 -4.637 -15.732 1.00 44.22 88 ASP A C 1
ATOM 683 O O . ASP A 1 88 ? 19.038 -5.613 -16.402 1.00 44.22 88 ASP A O 1
ATOM 687 N N . PHE A 1 89 ? 17.920 -3.685 -16.259 1.00 50.28 89 PHE A N 1
ATOM 688 C CA . PHE A 1 89 ? 17.226 -3.877 -17.542 1.00 50.28 89 PHE A CA 1
ATOM 689 C C . PHE A 1 89 ? 17.762 -3.084 -18.735 1.00 50.28 89 PHE A C 1
ATOM 691 O O . PHE A 1 89 ? 17.249 -3.256 -19.842 1.00 50.28 89 PHE A O 1
ATOM 698 N N . GLY A 1 90 ? 18.865 -2.356 -18.544 1.00 46.59 90 GLY A N 1
ATOM 699 C CA . GLY A 1 90 ? 19.669 -1.798 -19.630 1.00 46.59 90 GLY A CA 1
ATOM 700 C C . GLY A 1 90 ? 18.998 -0.662 -20.412 1.00 46.59 90 GLY A C 1
ATOM 701 O O . GLY A 1 90 ? 17.785 -0.479 -20.417 1.00 46.59 90 GLY A O 1
ATOM 702 N N . SER A 1 91 ? 19.832 0.130 -21.083 1.00 44.09 91 SER A N 1
ATOM 703 C CA . SER A 1 91 ? 19.406 1.230 -21.953 1.00 44.09 91 SER A CA 1
ATOM 704 C C . SER A 1 91 ? 18.670 0.724 -23.193 1.00 44.09 91 SER A C 1
ATOM 706 O O . SER A 1 91 ? 19.119 -0.205 -23.864 1.00 44.09 91 SER A O 1
ATOM 708 N N . SER A 1 92 ? 17.564 1.380 -23.546 1.00 46.34 92 SER A N 1
ATOM 709 C CA . SER A 1 92 ? 17.020 1.366 -24.903 1.00 46.34 92 SER A CA 1
ATOM 710 C C . SER A 1 92 ? 18.066 1.897 -25.891 1.00 46.34 92 SER A C 1
ATOM 712 O O . SER A 1 92 ? 18.937 2.693 -25.540 1.00 46.34 92 SER A O 1
ATOM 714 N N . ASN A 1 93 ? 17.954 1.532 -27.172 1.00 41.72 93 ASN A N 1
ATOM 715 C CA . ASN A 1 93 ? 18.794 2.099 -28.239 1.00 41.72 93 ASN A CA 1
ATOM 716 C C . ASN A 1 93 ? 18.639 3.625 -28.398 1.00 41.72 93 ASN A C 1
ATOM 718 O O . ASN A 1 93 ? 19.456 4.254 -29.066 1.00 41.72 93 ASN A O 1
ATOM 722 N N . THR A 1 94 ? 17.591 4.206 -27.813 1.00 46.19 94 THR A N 1
ATOM 723 C CA . THR A 1 94 ? 17.334 5.651 -27.758 1.00 46.19 94 THR A CA 1
ATOM 724 C C . THR A 1 94 ? 17.873 6.321 -26.497 1.00 46.19 94 THR A C 1
ATOM 726 O O . THR A 1 94 ? 17.844 7.547 -26.413 1.00 46.19 94 THR A O 1
ATOM 729 N N . ASP A 1 95 ? 18.360 5.547 -25.528 1.00 50.09 95 ASP A N 1
ATOM 730 C CA . ASP A 1 95 ? 18.820 6.079 -24.253 1.00 50.09 95 ASP A CA 1
ATOM 731 C C . ASP A 1 95 ? 20.291 6.481 -24.340 1.00 50.09 95 ASP A C 1
ATOM 733 O O . ASP A 1 95 ? 21.128 5.830 -24.979 1.00 50.09 95 ASP A O 1
ATOM 737 N N . ASN A 1 96 ? 20.631 7.575 -23.664 1.00 46.44 96 ASN A N 1
ATOM 738 C CA . ASN A 1 96 ? 22.012 8.005 -23.550 1.00 46.44 96 ASN A CA 1
ATOM 739 C C . ASN A 1 96 ? 22.787 7.008 -22.676 1.00 46.44 96 ASN A C 1
ATOM 741 O O . ASN A 1 96 ? 22.649 7.006 -21.456 1.00 46.44 96 ASN A O 1
ATOM 745 N N . ARG A 1 97 ? 23.663 6.211 -23.299 1.00 47.97 97 ARG A N 1
ATOM 746 C CA . ARG A 1 97 ? 24.504 5.186 -22.643 1.00 47.97 97 ARG A CA 1
ATOM 747 C C . ARG A 1 97 ? 25.443 5.722 -21.555 1.00 47.97 97 ARG A C 1
ATOM 749 O O . ARG A 1 97 ? 26.055 4.939 -20.838 1.00 47.97 97 ARG A O 1
ATOM 756 N N . SER A 1 98 ? 25.579 7.041 -21.455 1.00 43.88 98 SER A N 1
ATOM 757 C CA . SER A 1 98 ? 26.425 7.738 -20.479 1.00 43.88 98 SER A CA 1
ATOM 758 C C . SER A 1 98 ? 25.686 8.080 -19.180 1.00 43.88 98 SER A C 1
ATOM 760 O O . SER A 1 98 ? 26.299 8.626 -18.265 1.00 43.88 98 SER A O 1
ATOM 762 N N . GLN A 1 99 ? 24.374 7.837 -19.110 1.00 38.91 99 GLN A N 1
ATOM 763 C CA . GLN A 1 99 ? 23.531 8.185 -17.969 1.00 38.91 99 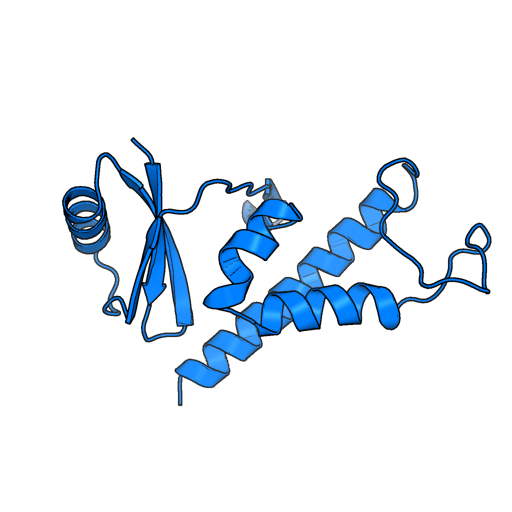GLN A CA 1
ATOM 764 C C . GLN A 1 99 ? 22.690 6.984 -17.515 1.00 38.91 99 GLN A C 1
ATOM 766 O O . GLN A 1 99 ? 22.341 6.137 -18.338 1.00 38.91 99 GLN A O 1
ATOM 771 N N . PRO A 1 100 ? 22.364 6.888 -16.212 1.00 41.00 100 PRO A N 1
ATOM 772 C CA . PRO A 1 100 ? 21.415 5.892 -15.734 1.00 41.00 100 PRO A CA 1
ATOM 773 C C . PRO A 1 100 ? 20.064 6.082 -16.434 1.00 41.00 100 PRO A C 1
ATOM 775 O O . PRO A 1 100 ? 19.588 7.207 -16.587 1.00 41.00 100 PRO A O 1
ATOM 778 N N . VAL A 1 101 ? 19.458 4.974 -16.863 1.00 45.53 101 VAL A N 1
ATOM 779 C CA . VAL A 1 101 ? 18.140 4.960 -17.507 1.00 45.53 101 VAL A CA 1
ATOM 780 C C . VAL A 1 101 ? 17.107 5.280 -16.435 1.00 45.53 101 VAL A C 1
ATOM 782 O O . VAL A 1 101 ? 16.777 4.447 -15.596 1.00 45.53 101 VAL A O 1
ATOM 785 N N . LEU A 1 102 ? 16.645 6.525 -16.414 1.00 48.41 102 LEU A N 1
ATOM 786 C CA . LEU A 1 102 ? 15.576 6.965 -15.526 1.00 48.41 102 LEU A CA 1
ATOM 787 C C . LEU A 1 102 ? 14.241 6.860 -16.262 1.00 48.41 102 LEU A C 1
ATOM 789 O O . LEU A 1 102 ? 14.168 7.105 -17.465 1.00 48.41 102 LEU A O 1
ATOM 793 N N . PHE A 1 103 ? 13.174 6.534 -15.530 1.00 44.41 103 PHE A N 1
ATOM 794 C CA . PHE A 1 103 ? 11.812 6.602 -16.053 1.00 44.41 103 PHE A CA 1
ATOM 795 C C . PHE A 1 103 ? 11.530 7.987 -16.637 1.00 44.41 103 PHE A C 1
ATOM 797 O O . PHE A 1 103 ? 11.384 8.959 -15.893 1.00 44.41 103 PHE A O 1
ATOM 804 N N . ASP A 1 104 ? 11.391 8.061 -17.958 1.00 48.09 104 ASP A N 1
ATOM 805 C CA . ASP A 1 104 ? 10.822 9.221 -18.624 1.00 48.09 104 ASP A CA 1
ATOM 806 C C . ASP A 1 104 ? 9.388 8.904 -19.050 1.00 48.09 104 ASP A C 1
ATOM 808 O O . ASP A 1 104 ? 9.123 8.158 -19.996 1.00 48.09 104 ASP A O 1
ATOM 812 N N . GLY A 1 105 ? 8.434 9.516 -18.348 1.00 45.31 105 GLY A N 1
ATOM 813 C CA . GLY A 1 105 ? 7.010 9.384 -18.631 1.00 45.31 105 GLY A CA 1
ATOM 814 C C . GLY A 1 105 ? 6.596 9.863 -20.029 1.00 45.31 105 GLY A C 1
ATOM 815 O O . GLY A 1 105 ? 5.443 9.628 -20.404 1.00 45.31 105 GLY A O 1
ATOM 816 N N . SER A 1 106 ? 7.481 10.510 -20.793 1.00 51.00 106 SER A N 1
ATOM 817 C CA . SER A 1 106 ? 7.225 11.019 -22.142 1.00 51.00 106 SER A CA 1
ATOM 818 C C . SER A 1 106 ? 7.286 9.946 -23.247 1.00 51.00 106 SER A C 1
ATOM 820 O O . SER A 1 106 ? 6.643 10.103 -24.289 1.00 51.00 106 SER A O 1
ATOM 822 N N . THR A 1 107 ? 7.960 8.810 -23.026 1.00 52.12 107 THR A N 1
ATOM 823 C CA . THR A 1 107 ? 8.147 7.777 -24.060 1.00 52.12 107 THR A CA 1
ATOM 824 C C . THR A 1 107 ? 7.072 6.681 -23.993 1.00 52.12 107 THR A C 1
ATOM 826 O O . THR A 1 107 ? 7.123 5.714 -23.233 1.00 52.12 107 THR A O 1
ATOM 829 N N . ARG A 1 108 ? 6.037 6.824 -24.834 1.00 45.78 108 ARG A N 1
ATOM 830 C CA . ARG A 1 108 ? 4.843 5.948 -24.864 1.00 45.78 108 ARG A CA 1
ATOM 831 C C . ARG A 1 108 ? 5.130 4.455 -25.073 1.00 45.78 108 ARG A C 1
ATOM 833 O O . ARG A 1 108 ? 4.376 3.642 -24.542 1.00 45.78 108 ARG A O 1
ATOM 840 N N . GLN A 1 109 ? 6.163 4.105 -25.842 1.00 46.59 109 GLN A N 1
ATOM 841 C CA . GLN A 1 109 ? 6.455 2.711 -26.203 1.00 46.59 109 GLN A CA 1
ATOM 842 C C . GLN A 1 109 ? 7.100 1.943 -25.034 1.00 46.59 109 GLN A C 1
ATOM 844 O O . GLN A 1 109 ? 6.732 0.803 -24.782 1.00 46.59 109 GLN A O 1
ATOM 849 N N . HIS A 1 110 ? 7.971 2.601 -24.261 1.00 52.34 110 HIS A N 1
ATOM 850 C CA . HIS A 1 110 ? 8.656 2.023 -23.095 1.00 52.34 110 HIS A CA 1
ATOM 851 C C . HIS A 1 110 ? 7.747 1.876 -21.872 1.00 52.34 110 HIS A C 1
ATOM 853 O O . HIS A 1 110 ? 7.973 1.030 -21.011 1.00 52.34 110 HIS A O 1
ATOM 859 N N . ARG A 1 111 ? 6.662 2.659 -21.817 1.00 53.44 111 ARG A N 1
ATOM 860 C CA . ARG A 1 111 ? 5.760 2.686 -20.667 1.00 53.44 111 ARG A CA 1
ATOM 861 C C . ARG A 1 111 ? 5.138 1.321 -20.374 1.00 53.44 111 ARG A C 1
ATOM 863 O O . ARG A 1 111 ? 5.111 0.954 -19.212 1.00 53.44 111 ARG A O 1
ATOM 870 N N . LYS A 1 112 ? 4.619 0.582 -21.363 1.00 55.59 112 LYS A N 1
ATOM 871 C CA . LYS A 1 112 ? 3.881 -0.674 -21.101 1.00 55.59 112 LYS A CA 1
ATOM 872 C C . LYS A 1 112 ? 4.788 -1.805 -20.616 1.00 55.59 112 LYS A C 1
ATOM 874 O O . LYS A 1 112 ? 4.454 -2.441 -19.621 1.00 55.59 112 LYS A O 1
ATOM 879 N N . ASP A 1 113 ? 5.928 -1.994 -21.271 1.00 56.47 113 ASP A N 1
ATOM 880 C CA . ASP A 1 113 ? 6.848 -3.086 -20.946 1.00 56.47 113 ASP A CA 1
ATOM 881 C C . ASP A 1 113 ? 7.538 -2.849 -19.597 1.00 56.47 113 ASP A C 1
ATOM 883 O O . ASP A 1 113 ? 7.678 -3.779 -18.810 1.00 56.47 113 ASP A O 1
ATOM 887 N N . TRP A 1 114 ? 7.883 -1.597 -19.269 1.00 56.09 114 TRP A N 1
ATOM 888 C CA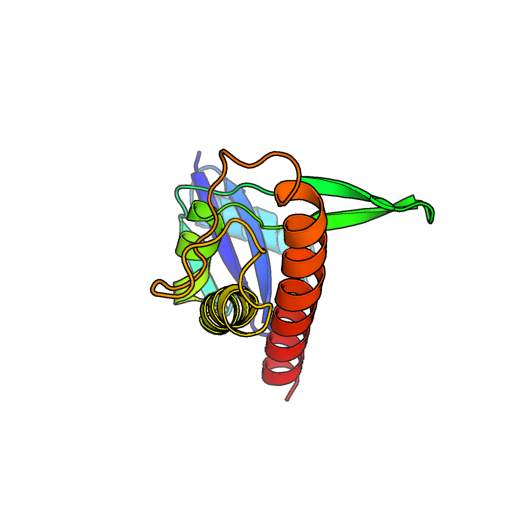 . TRP A 1 114 ? 8.421 -1.238 -17.949 1.00 56.09 114 TRP A CA 1
ATOM 889 C C . TRP A 1 114 ? 7.362 -1.287 -16.847 1.00 56.09 114 TRP A C 1
ATOM 891 O O . TRP A 1 114 ? 7.647 -1.733 -15.747 1.00 56.09 114 TRP A O 1
ATOM 901 N N . THR A 1 115 ? 6.119 -0.918 -17.161 1.00 58.56 115 THR A N 1
ATOM 902 C CA . THR A 1 115 ? 4.969 -1.027 -16.247 1.00 58.56 115 THR A CA 1
ATOM 903 C C . THR A 1 115 ? 4.738 -2.480 -15.825 1.00 58.56 115 THR A C 1
ATOM 905 O O . THR A 1 115 ? 4.619 -2.745 -14.636 1.00 58.56 115 THR A O 1
ATOM 908 N N . HIS A 1 116 ? 4.700 -3.429 -16.768 1.00 61.69 116 HIS A N 1
ATOM 909 C CA . HIS A 1 116 ? 4.524 -4.853 -16.442 1.00 61.69 116 HIS A CA 1
ATOM 910 C C . HIS A 1 116 ? 5.727 -5.440 -15.687 1.00 61.69 116 HIS A C 1
ATOM 912 O O . HIS A 1 116 ? 5.566 -6.320 -14.851 1.00 61.69 116 HIS A O 1
ATOM 918 N N . ARG A 1 117 ? 6.937 -4.933 -15.936 1.00 61.31 117 ARG A N 1
ATOM 919 C CA . ARG A 1 117 ? 8.150 -5.379 -15.235 1.00 61.31 117 ARG A CA 1
ATOM 920 C C . ARG A 1 117 ? 8.250 -4.862 -13.806 1.00 61.31 117 ARG A C 1
ATOM 922 O O . ARG A 1 117 ? 8.566 -5.633 -12.904 1.00 61.31 117 ARG A O 1
ATOM 929 N N . ASP A 1 118 ? 7.954 -3.580 -13.602 1.00 61.06 118 ASP A N 1
ATOM 930 C CA . ASP A 1 118 ? 7.876 -2.981 -12.270 1.00 61.06 118 ASP A CA 1
ATOM 931 C C . ASP A 1 118 ? 6.804 -3.697 -11.433 1.00 61.06 118 ASP A C 1
ATOM 933 O O . ASP A 1 118 ? 7.006 -3.911 -10.239 1.00 61.06 118 ASP A O 1
ATOM 937 N N . GLU A 1 119 ? 5.704 -4.149 -12.055 1.00 63.19 119 GLU A N 1
ATOM 938 C CA . GLU A 1 119 ? 4.705 -5.007 -11.402 1.00 63.19 119 GLU A CA 1
ATOM 939 C C . GLU A 1 119 ? 5.298 -6.313 -10.866 1.00 63.19 119 GLU A C 1
ATOM 941 O O . GLU A 1 119 ? 5.036 -6.671 -9.716 1.00 63.19 119 GLU A O 1
ATOM 946 N N . ASP A 1 120 ? 6.066 -7.033 -11.684 1.00 64.44 120 ASP A N 1
ATOM 947 C CA . ASP A 1 120 ? 6.626 -8.337 -11.317 1.00 64.44 120 ASP A CA 1
ATOM 948 C C . ASP A 1 120 ? 7.691 -8.208 -10.221 1.00 64.44 120 ASP A C 1
ATOM 950 O O . ASP A 1 120 ? 7.691 -8.966 -9.249 1.00 64.44 120 ASP A O 1
ATOM 954 N N . LEU A 1 121 ? 8.580 -7.219 -10.337 1.00 64.06 121 LEU A N 1
ATOM 955 C CA . LEU A 1 121 ? 9.712 -7.067 -9.427 1.00 64.06 121 LEU A CA 1
ATOM 956 C C . LEU A 1 121 ? 9.298 -6.477 -8.070 1.00 64.06 121 LEU A C 1
ATOM 958 O O . LEU A 1 121 ? 9.786 -6.918 -7.028 1.00 64.06 121 LEU A O 1
ATOM 962 N N . ILE A 1 122 ? 8.339 -5.544 -8.052 1.00 64.12 122 ILE A N 1
ATOM 963 C CA . ILE A 1 122 ? 7.708 -5.094 -6.803 1.00 64.12 122 ILE A CA 1
ATOM 964 C C . ILE A 1 122 ? 6.896 -6.235 -6.185 1.00 64.12 122 ILE A C 1
ATOM 966 O O . ILE A 1 122 ? 6.965 -6.430 -4.974 1.00 64.12 122 ILE A O 1
ATOM 970 N N . GLY A 1 123 ? 6.173 -7.022 -6.991 1.00 63.53 123 GLY A N 1
ATOM 971 C CA . GLY A 1 123 ? 5.466 -8.214 -6.517 1.00 63.53 123 GLY A CA 1
ATOM 972 C C . GLY A 1 123 ? 6.401 -9.199 -5.811 1.00 63.53 123 GLY A C 1
ATOM 973 O O . GLY A 1 123 ? 6.103 -9.653 -4.706 1.00 63.53 123 GLY A O 1
ATOM 974 N N . TYR A 1 124 ? 7.574 -9.449 -6.393 1.00 65.06 124 TYR A N 1
ATOM 975 C CA . TYR A 1 124 ? 8.626 -10.258 -5.782 1.00 65.06 124 TYR A CA 1
ATOM 976 C C . TYR A 1 124 ? 9.168 -9.643 -4.482 1.00 65.06 124 TYR A C 1
ATOM 978 O O . TYR A 1 124 ? 9.300 -10.342 -3.481 1.00 65.06 124 TYR A O 1
ATOM 986 N N . ALA A 1 125 ? 9.428 -8.335 -4.443 1.00 65.38 125 ALA A N 1
ATOM 987 C CA . ALA A 1 125 ? 9.911 -7.663 -3.233 1.00 65.38 125 ALA A CA 1
ATOM 988 C C . ALA A 1 125 ? 8.886 -7.684 -2.087 1.00 65.38 125 ALA A C 1
ATOM 990 O O . ALA A 1 125 ? 9.250 -7.886 -0.930 1.00 65.38 125 ALA A O 1
ATOM 991 N N . VAL A 1 126 ? 7.596 -7.529 -2.406 1.00 67.19 126 VAL A N 1
ATOM 992 C CA . VAL A 1 126 ? 6.498 -7.702 -1.442 1.00 67.19 126 VAL A CA 1
ATOM 993 C C . VAL A 1 126 ? 6.493 -9.127 -0.893 1.00 67.19 126 VAL A C 1
ATOM 995 O O . VAL A 1 126 ? 6.325 -9.314 0.310 1.00 67.19 126 VAL A O 1
ATOM 998 N N . GLN A 1 127 ? 6.698 -10.127 -1.751 1.00 66.94 127 GLN A N 1
ATOM 999 C CA . GLN A 1 127 ? 6.786 -11.522 -1.330 1.00 66.94 127 GLN A CA 1
ATOM 1000 C C . GLN A 1 127 ? 7.992 -11.765 -0.407 1.00 66.94 127 GLN A C 1
ATOM 1002 O O . GLN A 1 127 ? 7.835 -12.396 0.636 1.00 66.94 127 GLN A O 1
ATOM 1007 N N . GLN A 1 128 ? 9.160 -11.196 -0.718 1.00 70.94 128 GLN A N 1
ATOM 1008 C CA . GLN A 1 128 ? 10.339 -11.302 0.146 1.00 70.94 128 GLN A CA 1
ATOM 1009 C C . GLN A 1 128 ? 10.147 -10.634 1.511 1.00 70.94 128 GLN A C 1
ATOM 1011 O O . GLN A 1 128 ? 10.558 -11.195 2.526 1.00 70.94 128 GLN A O 1
ATOM 1016 N N . GLU A 1 129 ? 9.512 -9.459 1.565 1.00 70.38 129 GLU A N 1
ATOM 1017 C CA . GLU A 1 129 ? 9.178 -8.841 2.853 1.00 70.38 129 GLU A CA 1
ATOM 1018 C C . GLU A 1 129 ? 8.235 -9.748 3.655 1.00 70.38 129 GLU A C 1
ATOM 1020 O O . GLU A 1 129 ? 8.503 -10.020 4.820 1.00 70.38 129 GLU A O 1
ATOM 1025 N N . ARG A 1 130 ? 7.191 -10.323 3.041 1.00 68.12 130 ARG A N 1
ATOM 1026 C CA . ARG A 1 130 ? 6.300 -11.279 3.731 1.00 68.12 130 ARG A CA 1
ATOM 1027 C C . ARG A 1 130 ? 7.049 -12.479 4.309 1.00 68.12 130 ARG A C 1
ATOM 1029 O O . ARG A 1 130 ? 6.814 -12.853 5.456 1.00 68.12 130 ARG A O 1
ATOM 1036 N N . GLU A 1 131 ? 7.962 -13.068 3.544 1.00 74.94 131 GLU A N 1
ATOM 1037 C CA . GLU A 1 131 ? 8.787 -14.197 3.995 1.00 74.94 131 GLU A CA 1
ATOM 1038 C C . GLU A 1 131 ? 9.710 -13.813 5.157 1.00 74.94 131 GLU A C 1
ATOM 1040 O O . GLU A 1 131 ? 9.908 -14.603 6.081 1.00 74.94 131 GLU A O 1
ATOM 1045 N N . ARG A 1 132 ? 10.224 -12.580 5.166 1.00 74.31 132 ARG A N 1
ATOM 1046 C CA . ARG A 1 132 ? 11.031 -12.053 6.271 1.00 74.31 132 ARG A CA 1
ATOM 1047 C C . ARG A 1 132 ? 10.237 -11.926 7.571 1.00 74.31 132 ARG A C 1
ATOM 1049 O O . ARG A 1 132 ? 10.813 -12.128 8.634 1.00 74.31 132 ARG A O 1
ATOM 1056 N N . PHE A 1 133 ? 8.953 -11.584 7.496 1.00 69.50 133 PHE A N 1
ATOM 1057 C CA . PHE A 1 133 ? 8.088 -11.410 8.671 1.00 69.50 133 PHE A CA 1
ATOM 1058 C C . PHE A 1 133 ? 7.373 -12.692 9.122 1.00 69.50 133 PHE A C 1
ATOM 1060 O O . PHE A 1 133 ? 6.780 -12.707 10.197 1.00 69.50 133 PHE A O 1
ATOM 1067 N N . SER A 1 134 ? 7.421 -13.758 8.319 1.00 64.62 134 SER A N 1
ATOM 1068 C CA . SER A 1 134 ? 6.817 -15.059 8.643 1.00 64.62 134 SER A CA 1
ATOM 1069 C C . SER A 1 134 ? 7.749 -15.993 9.439 1.00 64.62 134 SER A C 1
ATOM 1071 O O . SER A 1 134 ? 7.335 -17.100 9.781 1.00 64.62 134 SER A O 1
ATOM 1073 N N . ASN A 1 135 ? 8.983 -15.555 9.727 1.00 51.09 135 ASN A N 1
ATOM 1074 C CA . ASN A 1 135 ? 10.001 -16.247 10.533 1.00 51.09 135 ASN A CA 1
ATOM 1075 C C . ASN A 1 135 ? 10.248 -15.517 11.859 1.00 51.09 135 ASN A C 1
ATOM 1077 O O . ASN A 1 135 ? 10.596 -16.206 12.844 1.00 51.09 135 ASN A O 1
#

Sequence (135 aa):
MRLFLFRMKDGHCVVIYAKDETSAVVILNEMGVQSSPASVRPIKRFVAKFALTDAGDLRTTLMDPGTLEEFAPDYPLLQAARTQSYADFGSSNTDNRSQPVLFDGSTRQHRKDWTHRDEDLIGYAVQQERERFSN